Protein AF-A0A9X1ZDY6-F1 (afdb_monomer)

Sequence (55 aa):
MEFLLFCLIFIACFLVAFKPHKQKLAHIFLALSILMSMGIWLIATWGMLVPAGNL

pLDDT: mean 81.26, std 10.42, range [51.69, 90.62]

Foldseek 3Di:
DVVVLVVLLVVLVCCVVPPVVVPVVSVVSVVVSVVVVVVVVVVVVCPVVDDPPDD

Secondary structure (DSSP, 8-state):
-HHHHHHHHHHHHHHHHH-GGGHHHHHHHHHHHHHHHHHHHHHHHHHHHS-TT--

Mean predicted aligned error: 7.05 Å

Structure (mmCIF, N/CA/C/O backbone):
data_AF-A0A9X1ZDY6-F1
#
_entry.id   AF-A0A9X1ZDY6-F1
#
loop_
_atom_site.group_PDB
_atom_site.id
_atom_site.type_symbol
_atom_site.label_atom_id
_atom_site.label_alt_id
_atom_site.label_comp_id
_atom_site.label_asym_id
_atom_site.label_entity_id
_atom_site.label_seq_id
_atom_site.pdbx_PDB_ins_code
_atom_site.Cartn_x
_atom_site.Cartn_y
_atom_site.Cartn_z
_atom_site.occupancy
_atom_site.B_iso_or_equiv
_atom_site.auth_seq_id
_atom_site.auth_comp_id
_atom_site.auth_asym_id
_atom_site.auth_atom_id
_atom_site.pdbx_PDB_model_num
ATOM 1 N N . MET A 1 1 ? 5.941 -3.448 -8.039 1.00 64.19 1 MET A N 1
ATOM 2 C CA . MET A 1 1 ? 5.613 -2.805 -6.736 1.00 64.19 1 MET A CA 1
ATOM 3 C C . MET A 1 1 ? 4.110 -2.817 -6.455 1.00 64.19 1 MET A C 1
ATOM 5 O O . MET A 1 1 ? 3.700 -2.595 -5.321 1.00 64.19 1 MET A O 1
ATOM 9 N N . GLU A 1 2 ? 3.281 -3.136 -7.450 1.00 75.81 2 GLU A N 1
ATOM 10 C CA . GLU A 1 2 ? 1.823 -3.077 -7.341 1.00 75.81 2 GLU A CA 1
ATOM 11 C C . GLU A 1 2 ? 1.221 -4.168 -6.445 1.00 75.81 2 GLU A C 1
ATOM 13 O O . GLU A 1 2 ? 0.195 -3.935 -5.819 1.00 75.81 2 GLU A O 1
ATOM 18 N N . PHE A 1 3 ? 1.871 -5.330 -6.312 1.00 82.56 3 PHE A N 1
ATOM 19 C CA . PHE A 1 3 ? 1.390 -6.401 -5.429 1.00 82.56 3 PHE A CA 1
ATOM 20 C C . PHE A 1 3 ? 1.320 -5.958 -3.958 1.00 82.56 3 PHE A C 1
ATOM 22 O O . PHE A 1 3 ? 0.330 -6.198 -3.272 1.00 82.56 3 PHE A O 1
ATOM 29 N N . LEU A 1 4 ? 2.343 -5.237 -3.488 1.00 83.00 4 LEU A N 1
ATOM 30 C CA . LEU A 1 4 ? 2.383 -4.715 -2.122 1.00 83.00 4 LEU A CA 1
ATOM 31 C C . LEU A 1 4 ? 1.333 -3.613 -1.912 1.00 83.00 4 LEU A C 1
ATOM 33 O O . LEU A 1 4 ? 0.673 -3.591 -0.874 1.00 83.00 4 LEU A O 1
ATOM 37 N N . LEU A 1 5 ? 1.117 -2.761 -2.922 1.00 85.38 5 LEU A N 1
ATOM 38 C CA . LEU A 1 5 ? 0.035 -1.772 -2.943 1.00 85.38 5 LEU A CA 1
ATOM 39 C C . LEU A 1 5 ? -1.338 -2.446 -2.782 1.00 85.38 5 LEU A C 1
ATOM 41 O O . LEU A 1 5 ? -2.159 -2.015 -1.975 1.00 85.38 5 LEU A O 1
ATOM 45 N N . PHE A 1 6 ? -1.560 -3.543 -3.509 1.00 86.44 6 PHE A N 1
ATOM 46 C CA . PHE A 1 6 ? -2.802 -4.308 -3.461 1.00 86.44 6 PHE A CA 1
ATOM 47 C C . PHE A 1 6 ? -3.037 -4.919 -2.074 1.00 86.44 6 PHE A C 1
ATOM 49 O O . PHE A 1 6 ? -4.137 -4.819 -1.528 1.00 86.44 6 PHE A O 1
ATOM 56 N N . CYS A 1 7 ? -1.992 -5.479 -1.456 1.00 89.38 7 CYS A N 1
ATOM 57 C CA . CYS A 1 7 ? -2.060 -5.980 -0.084 1.00 89.38 7 CYS A CA 1
ATOM 58 C C . CYS A 1 7 ? -2.402 -4.876 0.931 1.00 89.38 7 CYS A C 1
ATOM 60 O O . CYS A 1 7 ? -3.235 -5.105 1.806 1.00 89.38 7 CYS A O 1
ATOM 62 N N . LEU A 1 8 ? -1.808 -3.681 0.820 1.00 86.81 8 LEU A N 1
ATOM 63 C CA . LEU A 1 8 ? -2.090 -2.562 1.732 1.00 86.81 8 LEU A CA 1
ATOM 64 C C . LEU A 1 8 ? -3.543 -2.081 1.621 1.00 86.81 8 LEU A C 1
ATOM 66 O O . LEU A 1 8 ? -4.197 -1.867 2.645 1.00 86.81 8 LEU A O 1
ATOM 70 N N . ILE A 1 9 ? -4.069 -1.975 0.398 1.00 88.62 9 ILE A N 1
ATOM 71 C CA . ILE A 1 9 ? -5.467 -1.596 0.145 1.00 88.62 9 ILE A CA 1
ATOM 72 C C . ILE A 1 9 ? -6.418 -2.660 0.705 1.00 88.62 9 ILE A C 1
ATOM 74 O O . ILE A 1 9 ? -7.393 -2.323 1.379 1.00 88.62 9 ILE A O 1
ATOM 78 N N . PHE A 1 10 ? -6.117 -3.944 0.490 1.00 89.62 10 PHE A N 1
ATOM 79 C CA . PHE A 1 10 ? -6.927 -5.046 1.008 1.00 89.62 10 PHE A CA 1
ATOM 80 C C . PHE A 1 10 ? -6.958 -5.062 2.542 1.00 89.62 10 PHE A C 1
ATOM 82 O O . PHE A 1 10 ? -8.029 -5.175 3.139 1.00 89.62 10 PHE A O 1
ATOM 89 N N . ILE A 1 11 ? -5.805 -4.870 3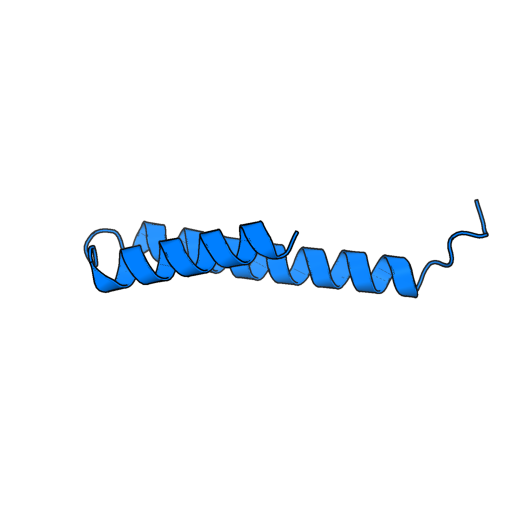.192 1.00 87.25 11 ILE A N 1
ATOM 90 C CA . ILE A 1 11 ? -5.708 -4.779 4.655 1.00 87.25 11 ILE A CA 1
ATOM 91 C C . ILE A 1 11 ? -6.485 -3.568 5.175 1.00 87.25 11 ILE A C 1
ATOM 93 O O . ILE A 1 11 ? -7.212 -3.703 6.157 1.00 87.25 11 ILE A O 1
ATOM 97 N N . ALA A 1 12 ? -6.386 -2.406 4.521 1.00 86.38 12 ALA A N 1
ATOM 98 C CA . ALA A 1 12 ? -7.139 -1.215 4.910 1.00 86.38 12 ALA A CA 1
ATOM 99 C C . ALA A 1 12 ? -8.658 -1.439 4.805 1.00 86.38 12 ALA A C 1
ATOM 101 O O . ALA A 1 12 ? -9.398 -1.078 5.722 1.00 86.38 12 ALA A O 1
ATOM 102 N N . CYS A 1 13 ? -9.110 -2.092 3.730 1.00 85.88 13 CYS A N 1
ATOM 103 C CA . CYS A 1 13 ? -10.514 -2.434 3.512 1.00 85.88 13 CYS A CA 1
ATOM 104 C C . CYS 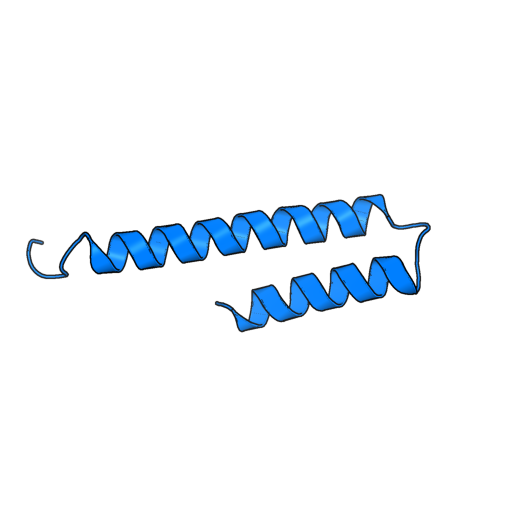A 1 13 ? -11.017 -3.444 4.557 1.00 85.88 13 CYS A C 1
ATOM 106 O O . CYS A 1 13 ? -12.065 -3.237 5.169 1.00 85.88 13 CYS A O 1
ATOM 108 N N . PHE A 1 14 ? -10.223 -4.478 4.852 1.00 87.69 14 PHE A N 1
ATOM 109 C CA . PHE A 1 14 ? -10.517 -5.448 5.908 1.00 87.69 14 PHE A CA 1
ATOM 110 C C . PHE A 1 14 ? -10.597 -4.782 7.289 1.00 87.69 14 PHE A C 1
ATOM 112 O O . PHE A 1 14 ? -11.502 -5.072 8.074 1.00 87.69 14 PHE A O 1
ATOM 119 N N . LEU A 1 15 ? -9.686 -3.850 7.587 1.00 85.88 15 LEU A N 1
ATOM 120 C CA . LEU A 1 15 ? -9.685 -3.119 8.852 1.00 85.88 15 LEU A CA 1
ATOM 121 C C . LEU A 1 15 ? -10.929 -2.235 9.003 1.00 85.88 15 LEU A C 1
ATOM 123 O O . LEU A 1 15 ? -11.510 -2.200 10.085 1.00 85.88 15 LEU A O 1
ATOM 127 N N . VAL A 1 16 ? -11.349 -1.552 7.933 1.00 85.56 16 VAL A N 1
ATOM 128 C CA . VAL A 1 16 ? -12.586 -0.753 7.904 1.00 85.56 16 VAL A CA 1
ATOM 129 C C . VAL A 1 16 ? -13.820 -1.633 8.097 1.00 85.56 16 VAL A C 1
ATOM 131 O O . VAL A 1 16 ? -14.678 -1.284 8.906 1.00 85.56 16 VAL A O 1
ATOM 134 N N . ALA A 1 17 ? -13.894 -2.769 7.399 1.00 84.75 17 ALA A N 1
ATOM 135 C CA . ALA A 1 17 ? -15.063 -3.645 7.414 1.00 84.75 17 ALA A CA 1
ATOM 136 C C . ALA A 1 17 ? -15.238 -4.396 8.745 1.00 84.75 17 ALA A C 1
ATOM 138 O O . ALA A 1 17 ? -16.345 -4.463 9.272 1.00 84.75 17 ALA A O 1
ATOM 139 N N . PHE A 1 18 ? -14.155 -4.943 9.310 1.00 86.75 18 PHE A N 1
ATOM 140 C CA . PHE A 1 18 ? -14.229 -5.818 10.488 1.00 86.75 18 PHE A CA 1
ATOM 141 C C . PHE A 1 18 ? -13.803 -5.151 11.802 1.00 86.75 18 PHE A C 1
ATOM 143 O O . PHE A 1 18 ? -14.149 -5.646 12.875 1.00 86.75 18 PHE A O 1
ATOM 150 N N . LYS A 1 19 ? -13.040 -4.049 11.769 1.00 81.00 19 LYS A N 1
ATOM 151 C CA . LYS A 1 19 ? -12.558 -3.351 12.978 1.00 81.00 19 LYS A CA 1
ATOM 152 C C . LYS A 1 19 ? -12.679 -1.824 12.859 1.00 81.00 19 LYS A C 1
ATOM 154 O O . LYS A 1 19 ? -11.660 -1.126 12.922 1.00 81.00 19 LYS A O 1
ATOM 159 N N . PRO A 1 20 ? -13.906 -1.269 12.834 1.00 75.75 20 PRO A N 1
ATOM 160 C CA . PRO A 1 20 ? -14.122 0.180 12.749 1.00 75.75 20 PRO A CA 1
ATOM 161 C C . PRO A 1 20 ? -13.498 0.954 13.924 1.00 75.75 20 PRO A C 1
ATOM 163 O O . PRO A 1 20 ? -13.109 2.107 13.779 1.00 75.75 20 PRO A O 1
ATOM 166 N N . HIS A 1 21 ? -13.273 0.311 15.074 1.00 80.25 21 HIS A N 1
ATOM 167 C CA . HIS A 1 21 ? -12.571 0.922 16.210 1.00 80.25 21 HIS A CA 1
ATOM 168 C C . HIS A 1 21 ? -11.096 1.285 15.913 1.00 80.25 21 HIS A C 1
ATOM 170 O O . HIS A 1 21 ? -10.475 2.064 16.632 1.00 80.25 21 HIS A O 1
ATOM 176 N N . LYS A 1 22 ? -10.505 0.729 14.845 1.00 79.19 22 LYS A N 1
ATOM 177 C CA . LYS A 1 22 ? -9.138 1.013 14.377 1.00 79.19 22 LYS A CA 1
ATOM 178 C C . LYS A 1 22 ? -9.133 1.925 13.138 1.00 79.19 22 LYS A C 1
ATOM 180 O O . LYS A 1 22 ? -8.156 1.918 12.392 1.00 79.19 22 LYS A O 1
ATOM 185 N N . GLN A 1 23 ? -10.175 2.735 12.924 1.00 79.75 23 GLN A N 1
ATOM 186 C CA . GLN A 1 23 ? -10.300 3.634 11.765 1.00 79.75 23 GLN A CA 1
ATOM 187 C C . GLN A 1 23 ? -9.064 4.512 11.521 1.00 79.75 23 GLN A C 1
ATOM 189 O O . GLN A 1 23 ? -8.612 4.605 10.384 1.00 79.75 23 GLN A O 1
ATOM 194 N N . LYS A 1 24 ? -8.444 5.083 12.567 1.00 84.38 24 LYS A N 1
ATOM 195 C CA . LYS A 1 24 ? -7.188 5.852 12.424 1.00 84.38 24 LYS A CA 1
ATOM 196 C C . LYS A 1 24 ? -6.083 5.057 11.724 1.00 84.38 24 LYS A C 1
ATOM 198 O O . LYS A 1 24 ? -5.386 5.603 10.878 1.00 84.38 24 LYS A O 1
ATOM 203 N N . LEU A 1 25 ? -5.940 3.773 12.057 1.00 83.31 25 LEU A N 1
ATOM 204 C CA . LEU A 1 25 ? -4.937 2.907 11.441 1.00 83.31 25 LEU A CA 1
ATOM 205 C C . LEU A 1 25 ? -5.287 2.645 9.972 1.00 83.31 25 LEU A C 1
ATOM 207 O O . LEU A 1 25 ? -4.418 2.744 9.115 1.00 83.31 25 LEU A O 1
ATOM 211 N N . ALA A 1 26 ? -6.563 2.392 9.669 1.00 85.31 26 ALA A N 1
ATOM 212 C CA . ALA A 1 26 ? -7.019 2.196 8.296 1.00 85.31 26 ALA A CA 1
ATOM 213 C C . ALA A 1 26 ? -6.791 3.436 7.416 1.00 85.31 26 ALA A C 1
ATOM 215 O O . ALA A 1 26 ? -6.324 3.306 6.288 1.00 85.31 26 ALA A O 1
ATOM 216 N N . HIS A 1 27 ? -7.046 4.635 7.949 1.00 85.81 27 HIS A N 1
ATOM 217 C CA . HIS A 1 27 ? -6.761 5.896 7.262 1.00 85.81 27 HIS A CA 1
ATOM 218 C C . HIS A 1 27 ? -5.268 6.079 6.980 1.00 85.81 27 HIS A C 1
ATOM 220 O O . HIS A 1 27 ? -4.914 6.494 5.880 1.00 85.81 27 HIS A O 1
ATOM 226 N N . ILE A 1 28 ? -4.396 5.732 7.933 1.00 88.19 28 ILE A N 1
ATOM 227 C CA . ILE A 1 28 ? -2.943 5.764 7.725 1.00 88.19 28 ILE A CA 1
ATOM 228 C C . ILE A 1 28 ? -2.544 4.797 6.604 1.00 88.19 28 ILE A C 1
ATOM 230 O O . ILE A 1 28 ? -1.829 5.202 5.695 1.00 88.19 28 ILE A O 1
ATOM 234 N N . PHE A 1 29 ? -3.044 3.556 6.615 1.00 88.12 29 PHE A N 1
ATOM 235 C CA . PHE A 1 29 ? -2.762 2.574 5.560 1.00 88.12 29 PHE A CA 1
ATOM 236 C C . PHE A 1 29 ? -3.255 3.026 4.176 1.00 88.12 29 PHE A C 1
ATOM 238 O O . PHE A 1 29 ? -2.543 2.860 3.184 1.00 88.12 29 PHE A O 1
ATOM 245 N N . LEU A 1 30 ? -4.440 3.637 4.103 1.00 87.69 30 LEU A N 1
ATOM 246 C CA . LEU A 1 30 ? -4.981 4.214 2.869 1.00 87.69 30 LEU A CA 1
ATOM 247 C C . LEU A 1 30 ? -4.130 5.381 2.362 1.00 87.69 30 LEU A C 1
ATOM 249 O O . LEU A 1 30 ? -3.760 5.397 1.190 1.00 87.69 30 LEU A O 1
ATOM 253 N N . ALA A 1 31 ? -3.770 6.320 3.239 1.00 89.75 31 ALA A N 1
ATOM 254 C CA . ALA A 1 31 ? -2.918 7.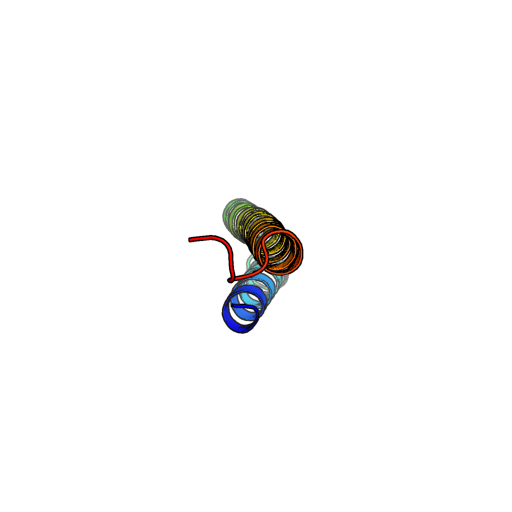452 2.883 1.00 89.75 31 ALA A CA 1
ATOM 255 C C . ALA A 1 31 ? -1.550 6.983 2.368 1.00 89.75 31 ALA A C 1
ATOM 257 O O . ALA A 1 31 ? -1.065 7.478 1.352 1.00 89.75 31 ALA A O 1
ATOM 258 N N . LEU A 1 32 ? -0.964 5.979 3.024 1.00 88.81 32 LEU A N 1
ATOM 259 C CA . LEU A 1 32 ? 0.320 5.395 2.641 1.00 88.81 32 LEU A CA 1
ATOM 260 C C . LEU A 1 32 ? 0.233 4.679 1.287 1.00 88.81 32 LEU A C 1
ATOM 262 O O . LEU A 1 32 ? 1.137 4.815 0.469 1.00 88.81 32 LEU A O 1
ATOM 266 N N . SER A 1 33 ? -0.885 3.999 1.012 1.00 89.19 33 SER A N 1
ATOM 267 C CA . SER A 1 33 ? -1.151 3.372 -0.291 1.00 89.19 33 SER A CA 1
ATOM 268 C C . SER A 1 33 ? -1.249 4.414 -1.409 1.00 89.19 33 SER A C 1
ATOM 270 O O . SER A 1 33 ? -0.642 4.244 -2.461 1.00 89.19 33 SER A O 1
ATOM 272 N N . ILE A 1 34 ? -1.945 5.531 -1.182 1.00 89.44 34 ILE A N 1
ATOM 273 C CA . ILE A 1 34 ? -2.048 6.621 -2.168 1.00 89.44 34 ILE A CA 1
ATOM 274 C C . ILE A 1 34 ? -0.665 7.222 -2.456 1.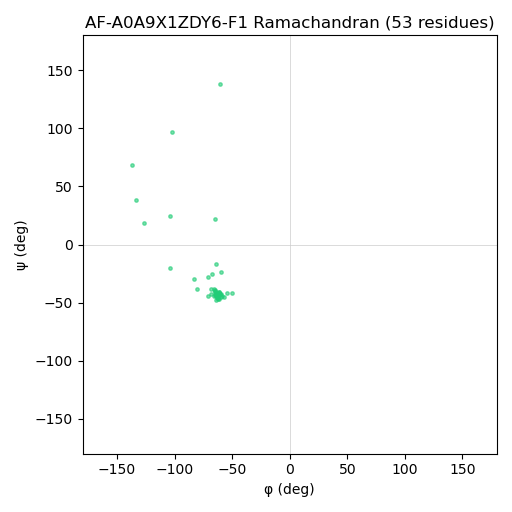00 89.44 34 ILE A C 1
ATOM 276 O O . ILE A 1 34 ? -0.292 7.380 -3.618 1.00 89.44 34 ILE A O 1
ATOM 280 N N . LEU A 1 35 ? 0.124 7.488 -1.412 1.00 90.62 35 LEU A N 1
ATOM 281 C CA . LEU A 1 35 ? 1.494 7.996 -1.532 1.00 90.62 35 LEU A CA 1
ATOM 282 C C . LEU A 1 35 ? 2.390 7.049 -2.335 1.00 90.62 35 LEU A C 1
ATOM 284 O O . LEU A 1 35 ? 3.119 7.486 -3.225 1.00 90.62 35 LEU A O 1
ATOM 288 N N . MET A 1 36 ? 2.299 5.745 -2.066 1.00 87.81 36 MET A N 1
ATOM 289 C CA . MET A 1 36 ? 3.057 4.739 -2.805 1.00 87.81 36 MET A CA 1
ATOM 290 C C . MET A 1 36 ? 2.625 4.675 -4.275 1.00 87.81 36 MET A C 1
ATOM 292 O O . MET A 1 36 ? 3.478 4.582 -5.154 1.00 87.81 36 MET A O 1
ATOM 296 N N . SER A 1 37 ? 1.323 4.791 -4.557 1.00 87.81 37 SER A N 1
ATOM 297 C CA . SER A 1 37 ? 0.799 4.850 -5.926 1.00 87.81 37 SER A C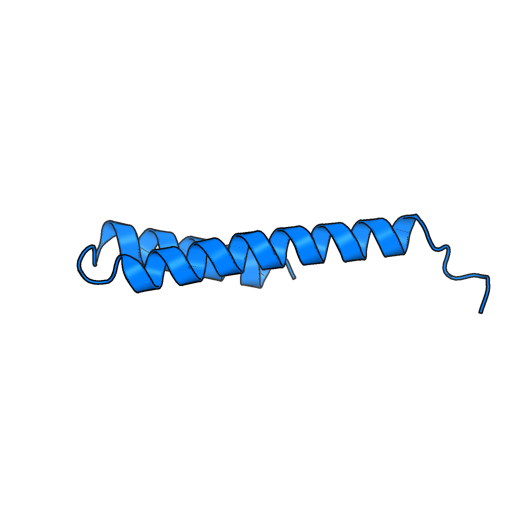A 1
ATOM 298 C C . SER A 1 37 ? 1.328 6.069 -6.686 1.00 87.81 37 SER A C 1
ATOM 300 O O . SER A 1 37 ? 1.734 5.939 -7.840 1.00 87.81 37 SER A O 1
ATOM 302 N N . MET A 1 38 ? 1.374 7.241 -6.043 1.00 89.75 38 MET A N 1
ATOM 303 C CA . MET A 1 38 ? 1.967 8.444 -6.636 1.00 89.75 38 MET A CA 1
ATOM 304 C C . MET A 1 38 ? 3.472 8.281 -6.873 1.00 89.75 38 MET A C 1
ATOM 306 O O . MET A 1 38 ? 3.966 8.689 -7.919 1.00 89.75 38 MET A O 1
ATOM 310 N N . GLY A 1 39 ? 4.196 7.646 -5.946 1.00 87.25 39 GLY A N 1
ATOM 311 C CA . GLY A 1 39 ? 5.621 7.354 -6.108 1.00 87.25 39 GLY A CA 1
ATOM 312 C C . GLY A 1 39 ? 5.906 6.408 -7.277 1.00 87.25 39 GLY A C 1
ATOM 313 O O . GLY A 1 39 ? 6.794 6.678 -8.080 1.00 87.25 39 GLY A O 1
ATOM 314 N N . ILE A 1 40 ? 5.119 5.337 -7.424 1.00 86.94 40 ILE A N 1
ATOM 315 C CA . ILE A 1 40 ? 5.220 4.413 -8.566 1.00 86.94 40 ILE A CA 1
ATOM 316 C C . ILE A 1 40 ? 4.977 5.166 -9.877 1.00 86.94 40 ILE A C 1
ATOM 318 O O . ILE A 1 40 ? 5.745 5.002 -10.823 1.00 86.94 40 ILE A O 1
ATOM 322 N N . TRP A 1 41 ? 3.952 6.020 -9.918 1.00 87.00 41 TRP A N 1
ATOM 323 C CA . TRP A 1 41 ? 3.656 6.838 -11.092 1.00 87.00 41 TRP A CA 1
ATOM 324 C C . TRP A 1 41 ? 4.799 7.798 -11.436 1.00 87.00 41 TRP A C 1
ATOM 326 O O . TRP A 1 41 ? 5.181 7.903 -12.601 1.00 87.00 41 TRP A O 1
ATOM 336 N N . LEU A 1 42 ? 5.390 8.445 -10.430 1.00 88.19 42 LEU A N 1
ATOM 337 C CA . LEU A 1 42 ? 6.527 9.345 -10.600 1.00 88.19 42 LEU A CA 1
ATOM 338 C C . LEU A 1 42 ? 7.746 8.606 -11.169 1.00 88.19 42 LEU A C 1
ATOM 340 O O . LEU A 1 42 ? 8.341 9.080 -12.128 1.00 88.19 42 LEU A O 1
ATOM 344 N N . ILE A 1 43 ? 8.085 7.431 -10.626 1.00 86.00 43 ILE A N 1
ATOM 345 C CA . ILE A 1 43 ? 9.215 6.605 -11.085 1.00 86.00 43 ILE A CA 1
ATOM 346 C C . ILE A 1 43 ? 8.975 6.097 -12.510 1.00 86.00 43 ILE A C 1
ATOM 348 O O . ILE A 1 43 ? 9.879 6.163 -13.340 1.00 86.00 43 ILE A O 1
ATOM 352 N N . ALA A 1 44 ? 7.763 5.626 -12.815 1.00 83.94 44 ALA A N 1
ATOM 353 C CA . ALA A 1 44 ? 7.399 5.184 -14.160 1.00 83.94 44 ALA A CA 1
ATOM 354 C C . ALA A 1 44 ? 7.483 6.336 -15.175 1.00 83.94 44 ALA A C 1
ATOM 356 O O . ALA A 1 44 ? 8.034 6.171 -16.261 1.00 83.94 44 ALA A O 1
ATOM 357 N N . THR A 1 45 ? 7.001 7.521 -14.789 1.00 85.19 45 THR A N 1
ATOM 358 C CA . THR A 1 45 ? 7.079 8.746 -15.595 1.00 85.19 45 THR A CA 1
ATOM 359 C C . THR A 1 45 ? 8.531 9.169 -15.804 1.00 85.19 45 THR A C 1
ATOM 361 O O . THR A 1 45 ? 8.921 9.465 -16.930 1.00 85.19 45 THR A O 1
ATOM 364 N N . TRP A 1 46 ? 9.366 9.124 -14.761 1.00 80.00 46 TRP A N 1
ATOM 365 C CA . TRP A 1 46 ? 10.792 9.442 -14.861 1.00 80.00 46 TRP A CA 1
ATOM 366 C C . TRP A 1 46 ? 11.556 8.451 -15.739 1.00 80.00 46 TRP A C 1
ATOM 368 O O . TRP A 1 46 ? 12.397 8.877 -16.522 1.00 80.00 46 TRP A O 1
ATOM 378 N N . GLY A 1 47 ? 11.243 7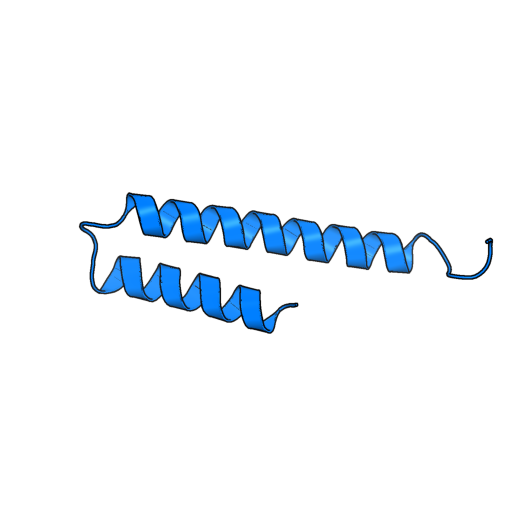.155 -15.652 1.00 76.38 47 GLY A N 1
ATOM 379 C CA . GLY A 1 47 ? 11.829 6.121 -16.508 1.00 76.38 47 GLY A CA 1
ATOM 380 C C . GLY A 1 47 ? 11.410 6.227 -17.977 1.00 76.38 47 GLY A C 1
ATOM 381 O O . GLY A 1 47 ? 12.153 5.796 -18.852 1.00 76.38 47 GLY A O 1
ATOM 382 N N . MET A 1 48 ? 10.250 6.825 -18.265 1.00 70.75 48 MET A N 1
ATOM 383 C CA . MET A 1 48 ? 9.841 7.173 -19.632 1.00 70.75 48 MET A CA 1
ATOM 384 C C . MET A 1 48 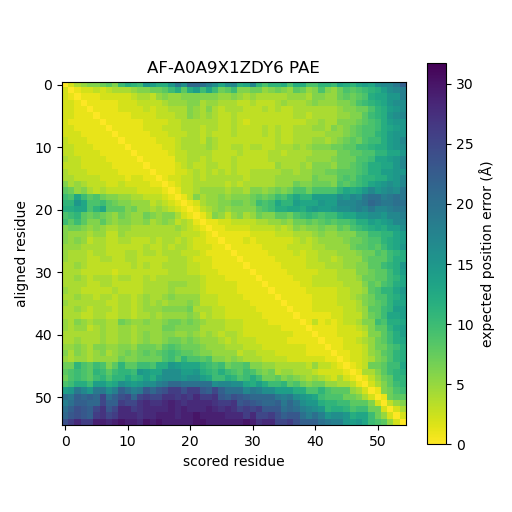? 10.474 8.479 -20.131 1.00 70.75 48 MET A C 1
ATOM 386 O O . MET A 1 48 ? 10.816 8.574 -21.307 1.00 70.75 48 MET A O 1
ATOM 390 N N . LEU A 1 49 ? 10.605 9.491 -19.267 1.00 67.12 49 LEU A N 1
ATOM 391 C CA . LEU A 1 49 ? 11.105 10.824 -19.632 1.00 67.12 49 LEU A CA 1
ATOM 392 C C . LEU A 1 49 ? 12.633 10.929 -19.669 1.00 67.12 49 LEU A C 1
ATOM 394 O O . LEU A 1 49 ? 13.155 11.739 -20.432 1.00 67.12 49 LEU A O 1
ATOM 398 N N . VAL A 1 50 ? 13.351 10.143 -18.867 1.00 61.94 50 VAL A N 1
ATOM 399 C CA . VAL A 1 50 ? 14.816 10.067 -18.890 1.00 61.94 50 VAL A CA 1
ATOM 400 C C . VAL A 1 50 ?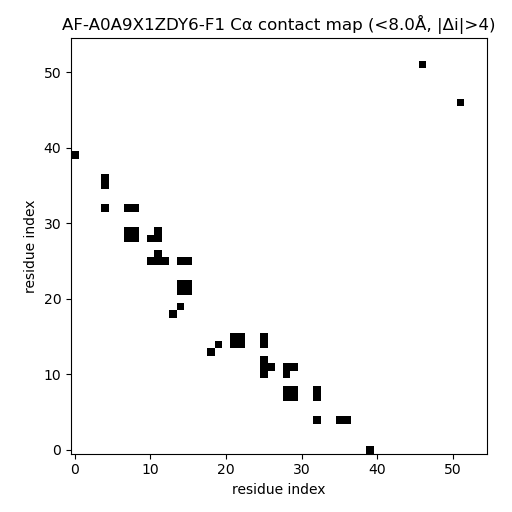 15.205 8.793 -19.640 1.00 61.94 50 VAL A C 1
ATOM 402 O O . VAL A 1 50 ? 15.203 7.714 -19.045 1.00 61.94 50 VAL A O 1
ATOM 405 N N . PRO A 1 51 ? 15.516 8.873 -20.949 1.00 58.31 51 PRO A N 1
ATOM 406 C CA . PRO A 1 51 ? 16.028 7.721 -21.673 1.00 58.31 51 PRO A CA 1
ATOM 407 C C . P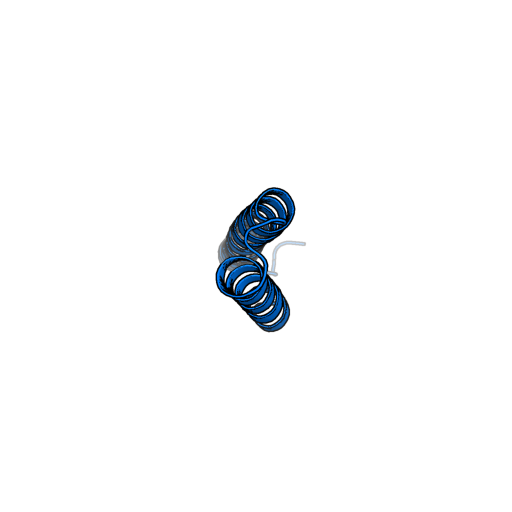RO A 1 51 ? 17.337 7.262 -21.025 1.00 58.31 51 PRO A C 1
ATOM 409 O O . PRO A 1 51 ? 18.191 8.077 -20.677 1.00 58.31 51 PRO A O 1
ATOM 412 N N . ALA A 1 52 ? 17.508 5.948 -20.893 1.00 60.19 52 ALA A N 1
ATOM 413 C CA . ALA A 1 52 ? 18.652 5.285 -20.260 1.00 60.19 52 ALA A CA 1
ATOM 414 C C . ALA A 1 52 ? 20.012 5.477 -20.986 1.00 60.19 52 ALA A C 1
ATOM 416 O O . ALA A 1 52 ? 20.904 4.649 -20.834 1.00 60.19 52 ALA A O 1
ATOM 417 N N . GLY A 1 53 ? 20.176 6.525 -21.802 1.00 52.59 53 GLY A N 1
ATOM 418 C CA . GLY A 1 53 ? 21.274 6.685 -22.761 1.00 52.59 53 GLY A CA 1
ATOM 419 C C . GLY A 1 53 ? 22.072 7.990 -22.675 1.00 52.59 53 GLY A C 1
ATOM 420 O O . GLY A 1 53 ? 22.718 8.327 -23.658 1.00 52.59 53 GLY A O 1
ATOM 421 N N . ASN A 1 54 ? 22.030 8.738 -21.565 1.00 51.78 54 ASN A N 1
ATOM 422 C CA . ASN A 1 54 ? 22.883 9.930 -21.392 1.00 51.78 54 ASN A CA 1
ATOM 423 C C . ASN A 1 54 ? 23.585 9.999 -20.019 1.00 51.78 54 ASN A C 1
ATOM 425 O O . ASN A 1 54 ? 23.697 11.074 -19.426 1.00 51.78 54 ASN A O 1
ATOM 429 N N . LEU A 1 55 ? 24.033 8.844 -19.523 1.00 51.69 55 LEU A N 1
ATOM 430 C CA . LEU A 1 55 ? 25.033 8.720 -18.458 1.00 51.69 55 LEU A CA 1
ATOM 431 C C . LEU A 1 55 ? 26.312 8.123 -19.041 1.00 51.69 55 LEU A C 1
ATOM 433 O O . LEU A 1 55 ? 26.180 7.175 -19.847 1.00 51.69 55 LEU A O 1
#

Nearest PDB structures (foldseek):
  1wpb-assembly1_A  TM=5.923E-01  e=8.805E+00  Escherichia coli

Organism: NCBI:txid314092

Solvent-accessible surface area (backbone atoms only — not comparable to full-atom values): 3126 Å² total; per-residue (Å²): 120,63,69,61,43,51,51,40,49,50,50,22,51,50,36,49,75,78,36,59,92,46,41,72,58,25,51,51,39,46,52,50,38,52,53,50,53,52,50,52,50,49,51,54,48,46,60,68,72,49,66,99,78,84,126

Radius of gyration: 15.52 Å; Cα contacts (8 Å, |Δi|>4): 26; chains: 1; bounding box: 40×17×39 Å